Protein AF-A0A9P5Y9W9-F1 (afdb_monomer)

Structure (mmCIF, N/CA/C/O backbone):
data_AF-A0A9P5Y9W9-F1
#
_entry.id   AF-A0A9P5Y9W9-F1
#
loop_
_atom_site.group_PDB
_atom_site.id
_atom_site.type_symbol
_atom_site.label_atom_id
_atom_site.label_alt_id
_atom_site.label_comp_id
_atom_site.label_asym_id
_atom_site.label_entity_id
_atom_site.label_seq_id
_atom_site.pdbx_PDB_ins_code
_atom_site.Cartn_x
_atom_site.Cartn_y
_atom_site.Cartn_z
_atom_site.occupancy
_atom_site.B_iso_or_equiv
_atom_site.auth_seq_id
_atom_site.auth_comp_id
_atom_site.auth_asym_id
_atom_site.auth_atom_id
_atom_site.pdbx_PDB_model_num
ATOM 1 N N . GLU A 1 1 ? 1.431 5.382 -17.080 1.00 77.12 1 GLU A N 1
ATOM 2 C CA . GLU A 1 1 ? 1.761 6.294 -15.960 1.00 77.12 1 GLU A CA 1
ATOM 3 C C . GLU A 1 1 ? 0.541 6.980 -15.335 1.00 77.12 1 GLU A C 1
ATOM 5 O O . GLU A 1 1 ? 0.377 6.860 -14.131 1.00 77.12 1 GLU A O 1
ATOM 10 N N . ALA A 1 2 ? -0.338 7.654 -16.090 1.00 87.25 2 ALA A N 1
ATOM 11 C CA . ALA A 1 2 ? -1.502 8.347 -15.506 1.00 87.25 2 ALA A CA 1
ATOM 12 C C . ALA A 1 2 ? -2.404 7.433 -14.644 1.00 87.25 2 ALA A C 1
ATOM 14 O O . ALA A 1 2 ? -2.659 7.746 -13.486 1.00 87.25 2 ALA A O 1
ATOM 15 N N . GLN A 1 3 ? -2.778 6.257 -15.162 1.00 89.19 3 GLN A N 1
ATOM 16 C CA . GLN A 1 3 ? -3.586 5.267 -14.427 1.00 89.19 3 GLN A CA 1
ATOM 17 C C . GLN A 1 3 ? -2.895 4.749 -13.153 1.00 89.19 3 GLN A C 1
ATOM 19 O O . GLN A 1 3 ? -3.554 4.440 -12.167 1.00 89.19 3 GLN A O 1
ATOM 24 N N . TRP A 1 4 ? -1.559 4.687 -13.154 1.00 86.88 4 TRP A N 1
ATOM 25 C CA . TRP A 1 4 ? -0.780 4.298 -11.977 1.00 86.88 4 TRP A CA 1
ATOM 26 C C . TRP A 1 4 ? -0.857 5.362 -10.880 1.00 86.88 4 TRP A C 1
ATOM 28 O O . TRP A 1 4 ? -1.095 5.047 -9.719 1.00 86.88 4 TRP A O 1
ATOM 38 N N . LYS A 1 5 ? -0.693 6.637 -11.251 1.00 89.25 5 LYS A N 1
ATOM 39 C CA . LYS A 1 5 ? -0.825 7.768 -10.320 1.00 89.25 5 LYS A CA 1
ATOM 40 C C . LYS A 1 5 ? -2.236 7.861 -9.743 1.00 89.25 5 LYS A C 1
ATOM 42 O O . LYS A 1 5 ? -2.390 8.078 -8.547 1.00 89.25 5 LYS A O 1
ATOM 47 N N . GLU A 1 6 ? -3.251 7.620 -10.566 1.00 92.75 6 GLU A N 1
ATOM 48 C CA . GLU A 1 6 ? -4.638 7.525 -10.109 1.00 92.75 6 GLU A CA 1
ATOM 49 C C . GLU A 1 6 ? -4.828 6.384 -9.096 1.00 92.75 6 GLU A C 1
ATOM 51 O O . GLU A 1 6 ? -5.443 6.582 -8.050 1.00 92.75 6 GLU A O 1
ATOM 56 N N . ALA A 1 7 ? -4.238 5.210 -9.345 1.00 91.94 7 ALA A N 1
ATOM 57 C CA . ALA A 1 7 ? -4.276 4.093 -8.403 1.00 91.94 7 ALA A CA 1
ATOM 58 C C . ALA A 1 7 ? -3.547 4.399 -7.078 1.00 91.94 7 ALA A C 1
ATOM 60 O O . ALA A 1 7 ? -4.042 4.016 -6.017 1.00 91.94 7 ALA A O 1
ATOM 61 N N . LEU A 1 8 ? -2.422 5.127 -7.115 1.00 91.00 8 LEU A N 1
ATOM 62 C CA . LEU A 1 8 ? -1.718 5.600 -5.914 1.00 91.00 8 LEU A CA 1
ATOM 63 C C . LEU A 1 8 ? -2.587 6.556 -5.078 1.00 91.00 8 LEU A C 1
ATOM 65 O O . LEU A 1 8 ? -2.668 6.397 -3.859 1.00 91.00 8 LEU A O 1
ATOM 69 N N . GLU A 1 9 ? -3.260 7.525 -5.707 1.00 92.88 9 GLU A N 1
ATOM 70 C CA . GLU A 1 9 ? -4.171 8.445 -5.004 1.00 92.88 9 GLU A CA 1
ATOM 71 C C . GLU A 1 9 ? -5.414 7.723 -4.461 1.00 92.88 9 GLU A C 1
ATOM 73 O O . GLU A 1 9 ? -5.857 7.997 -3.340 1.00 92.88 9 GLU A O 1
ATOM 78 N N . ALA A 1 10 ? -5.953 6.755 -5.208 1.00 93.81 10 ALA A N 1
ATOM 79 C CA . ALA A 1 10 ? -7.062 5.924 -4.746 1.00 93.81 10 ALA A CA 1
ATOM 80 C C . ALA A 1 10 ? -6.669 5.098 -3.510 1.00 93.81 10 ALA A C 1
ATOM 82 O O . ALA A 1 10 ? -7.423 5.048 -2.538 1.00 93.81 10 ALA A O 1
ATOM 83 N N . LEU A 1 11 ? -5.471 4.502 -3.510 1.00 92.94 11 LEU A N 1
ATOM 84 C CA . LEU A 1 11 ? -4.939 3.779 -2.355 1.00 92.94 11 LEU A CA 1
ATOM 85 C C . LEU A 1 11 ? -4.729 4.709 -1.151 1.00 92.94 11 LEU A C 1
ATOM 87 O O . LEU A 1 11 ? -5.145 4.382 -0.040 1.00 92.94 11 LEU A O 1
ATOM 91 N N . LYS A 1 12 ? -4.137 5.888 -1.367 1.00 91.94 12 LYS A N 1
ATOM 92 C CA . LYS A 1 12 ? -3.953 6.903 -0.319 1.00 91.94 12 LYS A CA 1
ATOM 93 C C . LYS A 1 12 ? -5.286 7.311 0.306 1.00 91.94 12 LYS A C 1
ATOM 95 O O . LYS A 1 12 ? -5.392 7.381 1.528 1.00 91.94 12 LYS A O 1
ATOM 100 N N . THR A 1 13 ? -6.308 7.531 -0.517 1.00 93.75 13 THR A N 1
ATOM 101 C CA . THR A 1 13 ? -7.660 7.873 -0.054 1.00 93.75 13 THR A CA 1
ATOM 102 C C . THR A 1 13 ? -8.262 6.743 0.778 1.00 93.75 13 THR A C 1
ATOM 104 O O . THR A 1 13 ? -8.713 6.992 1.894 1.00 93.75 13 THR A O 1
ATOM 107 N N . ALA A 1 14 ? -8.193 5.495 0.300 1.00 93.38 14 ALA A N 1
ATOM 108 C CA . ALA A 1 14 ? -8.684 4.331 1.040 1.00 93.38 14 ALA A CA 1
ATOM 109 C C . ALA A 1 14 ? -8.003 4.185 2.416 1.00 93.38 14 ALA A C 1
ATOM 111 O O . ALA A 1 14 ? -8.674 3.953 3.421 1.00 93.38 14 ALA A O 1
ATOM 112 N N . MET A 1 15 ? -6.686 4.405 2.498 1.00 91.62 15 MET A N 1
ATOM 113 C CA . MET A 1 15 ? -5.947 4.359 3.767 1.00 91.62 15 MET A CA 1
ATOM 114 C C . MET A 1 15 ? -6.320 5.482 4.734 1.00 91.62 15 MET A C 1
ATOM 116 O O . MET A 1 15 ? -6.389 5.262 5.944 1.00 91.62 15 MET A O 1
ATOM 120 N N . ILE A 1 16 ? -6.569 6.690 4.225 1.00 90.75 16 ILE A N 1
ATOM 121 C CA . ILE A 1 16 ? -7.067 7.801 5.043 1.00 90.75 16 ILE A CA 1
ATOM 122 C C . ILE A 1 16 ? -8.443 7.444 5.613 1.00 90.75 16 ILE A C 1
ATOM 124 O O . ILE A 1 16 ? -8.654 7.605 6.817 1.00 90.75 16 ILE A O 1
ATOM 128 N N . THR A 1 17 ? -9.340 6.892 4.793 1.00 91.31 17 THR A N 1
ATOM 129 C CA . THR A 1 17 ? -10.670 6.440 5.225 1.00 91.31 17 THR A CA 1
ATOM 130 C C . THR A 1 17 ? -10.580 5.335 6.277 1.00 91.31 17 THR A C 1
ATOM 132 O O . THR A 1 17 ? -11.244 5.425 7.313 1.00 91.31 17 THR A O 1
ATOM 135 N N . TYR A 1 18 ? -9.714 4.335 6.078 1.00 90.88 18 TYR A N 1
ATOM 136 C CA . TYR A 1 18 ? -9.455 3.287 7.071 1.00 90.88 18 TYR A CA 1
ATOM 137 C C . TYR A 1 18 ? -8.967 3.888 8.398 1.00 90.88 18 TYR A C 1
ATOM 139 O O . TYR A 1 18 ? -9.503 3.589 9.466 1.00 90.88 18 TYR A O 1
ATOM 147 N N . ASN A 1 19 ? -8.002 4.810 8.346 1.00 89.25 19 ASN A N 1
ATOM 148 C CA . ASN A 1 19 ? -7.453 5.476 9.528 1.00 89.25 19 ASN A CA 1
ATOM 149 C C . ASN A 1 19 ? -8.466 6.361 10.265 1.00 89.25 19 ASN A C 1
ATOM 151 O O . ASN A 1 19 ? -8.376 6.519 11.481 1.00 89.25 19 ASN A O 1
ATOM 155 N N . GLN A 1 20 ? -9.405 6.979 9.554 1.00 88.62 20 GLN A N 1
ATOM 156 C CA . GLN A 1 20 ? -10.487 7.745 10.173 1.00 88.62 20 GLN A CA 1
ATOM 157 C C . GLN A 1 20 ? -11.516 6.810 10.818 1.00 88.62 20 GLN A C 1
ATOM 159 O O . GLN A 1 20 ? -11.904 7.022 11.967 1.00 88.62 20 GLN A O 1
ATOM 164 N N . THR A 1 21 ? -11.885 5.732 10.123 1.00 88.31 21 THR A N 1
ATOM 165 C CA . THR A 1 21 ? -12.836 4.714 10.601 1.00 88.31 21 THR A CA 1
ATOM 166 C C . THR A 1 21 ? -12.285 3.929 11.795 1.00 88.31 21 THR A C 1
ATOM 168 O O . THR A 1 21 ? -13.026 3.537 12.693 1.00 88.31 21 THR A O 1
ATOM 171 N N . SER A 1 22 ? -10.968 3.734 11.879 1.00 86.06 22 SER A N 1
ATOM 172 C CA . SER A 1 22 ? -10.354 3.012 12.998 1.00 86.06 22 SER A CA 1
ATOM 173 C C . SER A 1 22 ? -10.423 3.789 14.321 1.00 86.06 22 SER A C 1
ATOM 175 O O . SER A 1 22 ? -10.473 3.165 15.389 1.00 86.06 22 SER A O 1
ATOM 177 N N . LYS A 1 23 ? -10.494 5.128 14.258 1.00 85.12 23 LYS A N 1
ATOM 178 C CA . LYS A 1 23 ? -10.506 6.049 15.410 1.00 85.12 23 LYS A CA 1
ATOM 179 C C . LYS A 1 23 ? -11.873 6.218 16.078 1.00 85.12 23 LYS A C 1
ATOM 181 O O . LYS A 1 23 ? -11.922 6.636 17.228 1.00 85.12 23 LYS A O 1
ATOM 186 N N . THR A 1 24 ? -12.975 5.885 15.409 1.00 78.94 24 THR A N 1
ATOM 187 C CA . THR A 1 24 ? -14.350 6.108 15.910 1.00 78.94 24 THR A CA 1
ATOM 188 C C . THR A 1 24 ? -14.830 5.085 16.952 1.00 78.94 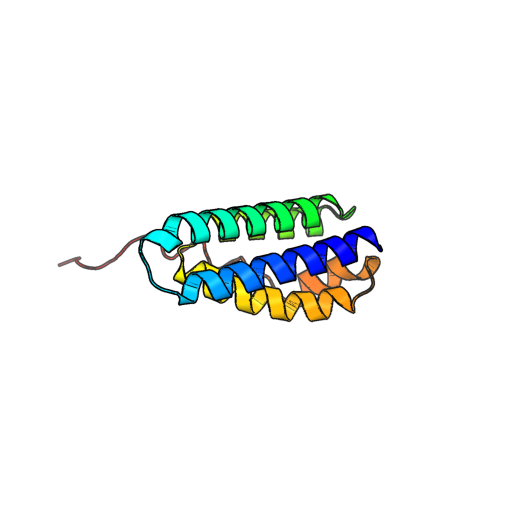24 THR A C 1
ATOM 190 O O . THR A 1 24 ? -15.877 5.283 17.566 1.00 78.94 24 THR A O 1
ATOM 193 N N . GLY A 1 25 ? -14.068 4.013 17.209 1.00 63.56 25 GLY A N 1
ATOM 194 C CA . GLY A 1 25 ? -14.149 3.193 18.434 1.00 63.56 25 GLY A CA 1
ATOM 195 C C . GLY A 1 25 ? -15.462 2.450 18.741 1.00 63.56 25 GLY A C 1
ATOM 196 O O . GLY A 1 25 ? -15.570 1.866 19.813 1.00 63.56 25 GLY A O 1
ATOM 197 N N . SER A 1 26 ? -16.455 2.445 17.848 1.00 70.31 26 SER A N 1
ATOM 198 C CA . SER A 1 26 ? -17.797 1.909 18.136 1.00 70.31 26 SER A CA 1
ATOM 199 C C . SER A 1 26 ? -18.049 0.533 17.485 1.00 70.31 26 SER A C 1
ATOM 201 O O . SER A 1 26 ? -17.641 0.341 16.344 1.00 70.31 26 SER A O 1
ATOM 203 N N . PRO A 1 27 ? -18.803 -0.403 18.104 1.00 64.38 27 PRO A N 1
ATOM 204 C CA . PRO A 1 27 ? -19.058 -1.747 17.548 1.00 64.38 27 PRO A CA 1
ATOM 205 C C . PRO A 1 27 ? -19.746 -1.754 16.173 1.00 64.38 27 PRO A C 1
ATOM 207 O O . PRO A 1 27 ? -19.401 -2.539 15.297 1.00 64.38 27 PRO A O 1
ATOM 210 N N . LYS A 1 28 ? -20.664 -0.806 15.916 1.00 67.81 28 LYS A N 1
ATOM 211 C CA . LYS A 1 28 ? -21.267 -0.606 14.578 1.00 67.81 28 LYS A CA 1
ATOM 212 C C . LYS A 1 28 ? -20.243 -0.247 13.489 1.00 67.81 28 LYS A C 1
ATOM 214 O O . LYS A 1 28 ? -20.569 -0.308 12.311 1.00 67.81 28 LYS A O 1
ATOM 219 N N . HIS A 1 29 ? -19.034 0.153 13.877 1.00 75.38 29 HIS A N 1
ATOM 220 C CA . HIS A 1 29 ? -17.965 0.544 12.965 1.00 75.38 29 HIS A CA 1
ATOM 221 C C . HIS A 1 29 ? -16.995 -0.600 12.681 1.00 75.38 29 HIS A C 1
ATOM 223 O O . HIS A 1 29 ? -16.135 -0.425 11.834 1.00 75.38 29 HIS A O 1
ATOM 229 N N . GLU A 1 30 ? -17.120 -1.760 13.328 1.00 81.38 30 GLU A N 1
ATOM 230 C CA . GLU A 1 30 ? -16.234 -2.897 13.059 1.00 81.38 30 GLU A CA 1
ATOM 231 C C . GLU A 1 30 ? -16.459 -3.453 11.647 1.00 81.38 30 GLU A C 1
ATOM 233 O O . GLU A 1 30 ? -15.515 -3.589 10.878 1.00 81.38 30 GLU A O 1
ATOM 238 N N . HIS A 1 31 ? -17.721 -3.619 11.237 1.00 85.12 31 HIS A N 1
ATOM 239 C CA . HIS A 1 31 ? -18.051 -4.004 9.860 1.00 85.12 31 HIS A CA 1
ATOM 240 C C . HIS A 1 31 ? -17.625 -2.938 8.834 1.00 85.12 31 HIS A C 1
ATOM 242 O O . HIS A 1 31 ? -17.152 -3.262 7.748 1.00 85.12 31 HIS A O 1
ATOM 248 N N . ALA A 1 32 ? -17.779 -1.652 9.166 1.00 87.25 32 ALA A N 1
ATOM 249 C CA . ALA A 1 32 ? -17.319 -0.562 8.304 1.00 87.25 32 ALA A CA 1
ATOM 250 C C . ALA A 1 32 ? -15.786 -0.536 8.199 1.00 87.25 32 ALA A C 1
ATOM 252 O O . ALA A 1 32 ? -15.241 -0.310 7.123 1.00 87.25 32 ALA A O 1
ATOM 253 N N . LEU A 1 33 ? -15.091 -0.814 9.303 1.00 89.00 33 LEU A N 1
ATOM 254 C CA . LEU A 1 33 ? -13.641 -0.875 9.358 1.00 89.00 33 LEU A CA 1
ATOM 255 C C . LEU A 1 33 ? -13.111 -2.012 8.486 1.00 89.00 33 LEU A C 1
ATOM 257 O O . LEU A 1 33 ? -12.229 -1.768 7.667 1.00 89.00 33 LEU A O 1
ATOM 261 N N . GLU A 1 34 ? -13.680 -3.213 8.592 1.00 90.81 34 GLU A N 1
ATOM 262 C CA . GLU A 1 34 ? -13.284 -4.341 7.742 1.00 90.81 34 GLU A CA 1
ATOM 263 C C . GLU A 1 34 ? -13.599 -4.090 6.261 1.00 90.81 34 GLU A C 1
ATOM 265 O O . GLU A 1 34 ? -12.768 -4.388 5.406 1.00 90.81 34 GLU A O 1
ATOM 270 N N . ALA A 1 35 ? -14.725 -3.444 5.935 1.00 91.12 35 ALA A N 1
ATOM 271 C CA . ALA A 1 35 ? -15.011 -3.037 4.557 1.00 91.12 35 ALA A CA 1
ATOM 272 C C . ALA A 1 35 ? -13.940 -2.073 4.010 1.00 91.12 35 ALA A C 1
ATOM 274 O O . ALA A 1 35 ? -13.436 -2.264 2.903 1.00 91.12 35 ALA A O 1
ATOM 275 N N . THR A 1 36 ? -13.527 -1.077 4.804 1.00 92.31 36 THR A N 1
ATOM 276 C CA . THR A 1 36 ? -12.438 -0.165 4.409 1.00 92.31 36 THR A CA 1
ATOM 277 C C . THR A 1 36 ? -11.078 -0.865 4.344 1.00 92.31 36 THR A C 1
ATOM 279 O O . THR A 1 36 ? -10.255 -0.514 3.503 1.00 92.31 36 THR A O 1
ATOM 282 N N . ALA A 1 37 ? -10.836 -1.880 5.181 1.00 93.00 37 ALA A N 1
ATOM 283 C CA . ALA A 1 37 ? -9.612 -2.676 5.136 1.00 93.00 37 ALA A CA 1
ATOM 284 C C . ALA A 1 37 ? -9.535 -3.515 3.854 1.00 93.00 37 ALA A C 1
ATOM 286 O O . ALA A 1 37 ? -8.506 -3.505 3.180 1.00 93.00 37 ALA A O 1
ATOM 287 N N . SER A 1 38 ? -10.636 -4.176 3.480 1.00 94.25 38 SER A N 1
ATOM 288 C CA . SER A 1 38 ? -10.745 -4.916 2.218 1.00 94.25 38 SER A CA 1
ATOM 289 C C . SER A 1 38 ? -10.500 -4.002 1.021 1.00 94.25 38 SER A C 1
ATOM 291 O O . SER A 1 38 ? -9.770 -4.366 0.102 1.00 94.25 38 SER A O 1
ATOM 293 N N . GLU A 1 39 ? -11.037 -2.779 1.050 1.00 95.12 39 GLU A N 1
ATOM 294 C CA . GLU A 1 39 ? -10.788 -1.817 -0.018 1.00 95.12 39 GLU A CA 1
ATOM 295 C C . GLU A 1 39 ? -9.297 -1.457 -0.136 1.00 95.12 39 GLU A C 1
ATOM 297 O O . GLU A 1 39 ? -8.774 -1.391 -1.249 1.00 95.12 39 GLU A O 1
ATOM 302 N N . VAL A 1 40 ? -8.591 -1.258 0.982 1.00 94.06 40 VAL A N 1
ATOM 303 C CA . VAL A 1 40 ? -7.139 -1.011 0.970 1.00 94.06 40 VAL A CA 1
ATOM 304 C C . VAL A 1 40 ? -6.391 -2.176 0.316 1.00 94.06 40 VAL A C 1
ATOM 306 O O . VAL A 1 40 ? -5.547 -1.939 -0.552 1.00 94.06 40 VAL A O 1
ATOM 309 N N . VAL A 1 41 ? -6.724 -3.419 0.677 1.00 95.56 41 VAL A N 1
ATOM 310 C CA . VAL A 1 41 ? -6.117 -4.636 0.105 1.00 95.56 41 VAL A CA 1
ATOM 311 C C . VAL A 1 41 ? -6.331 -4.694 -1.409 1.00 95.56 41 VAL A C 1
ATOM 313 O O . VAL A 1 41 ? -5.370 -4.879 -2.161 1.00 95.56 41 VAL A O 1
ATOM 316 N N . ASP A 1 42 ? -7.556 -4.459 -1.879 1.00 96.50 42 ASP A N 1
ATOM 317 C CA . ASP A 1 42 ? -7.878 -4.470 -3.309 1.00 96.50 42 ASP A CA 1
ATOM 318 C C . ASP A 1 42 ? -7.109 -3.394 -4.081 1.00 96.50 42 ASP A C 1
ATOM 320 O O . ASP A 1 42 ? -6.587 -3.646 -5.171 1.00 96.50 42 ASP A O 1
ATOM 324 N N . LYS A 1 43 ? -6.994 -2.185 -3.515 1.00 95.75 43 LYS A N 1
ATOM 325 C CA . LYS A 1 43 ? -6.237 -1.094 -4.141 1.00 95.75 43 LYS A CA 1
ATOM 326 C C . LYS A 1 43 ? -4.734 -1.386 -4.171 1.00 95.75 43 LYS A C 1
ATOM 328 O O . LYS A 1 43 ? -4.105 -1.076 -5.179 1.00 95.75 43 LYS A O 1
ATOM 333 N N . MET A 1 44 ? -4.163 -2.017 -3.139 1.00 92.94 44 MET A N 1
ATOM 334 C CA . MET A 1 44 ? -2.759 -2.456 -3.153 1.00 92.94 44 MET A CA 1
ATOM 335 C C . MET A 1 44 ? -2.500 -3.511 -4.233 1.00 92.94 44 MET A C 1
ATOM 337 O O . MET A 1 44 ? -1.553 -3.372 -5.005 1.00 92.94 44 MET A O 1
ATOM 341 N N . ARG A 1 45 ? -3.355 -4.539 -4.330 1.00 94.56 45 ARG A N 1
ATOM 342 C CA . ARG A 1 45 ? -3.234 -5.591 -5.356 1.00 94.56 45 ARG A CA 1
ATOM 343 C C . ARG A 1 45 ? -3.337 -5.006 -6.760 1.00 94.56 45 ARG A C 1
ATOM 345 O O . ARG A 1 45 ? -2.4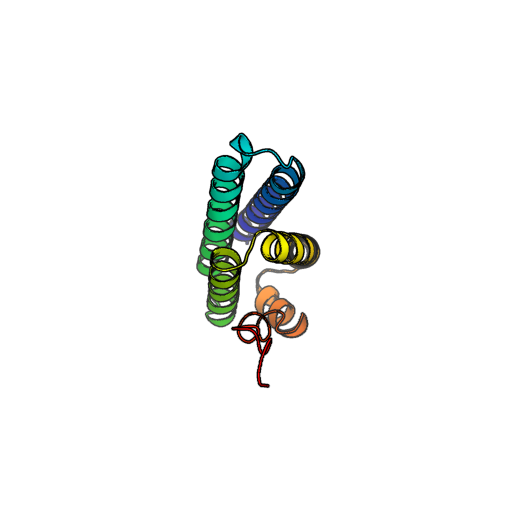55 -5.230 -7.585 1.00 94.56 45 ARG A O 1
ATOM 352 N N . ARG A 1 46 ? -4.356 -4.169 -6.993 1.00 94.19 46 ARG A N 1
ATOM 353 C CA . ARG A 1 46 ? -4.550 -3.468 -8.268 1.00 94.19 46 ARG A CA 1
ATOM 354 C C . ARG A 1 46 ? -3.350 -2.599 -8.626 1.00 94.19 46 ARG A C 1
ATOM 356 O O . ARG A 1 46 ? -2.973 -2.558 -9.792 1.00 94.19 46 ARG A O 1
ATOM 363 N N . LEU A 1 47 ? -2.767 -1.910 -7.644 1.00 90.31 47 LEU A N 1
ATOM 364 C CA . LEU A 1 47 ? -1.552 -1.140 -7.852 1.00 90.31 47 LEU A CA 1
ATOM 365 C C . LEU A 1 47 ? -0.431 -2.074 -8.314 1.00 90.31 47 LEU A C 1
ATOM 367 O O . LEU A 1 47 ? 0.064 -1.881 -9.407 1.00 90.31 47 LEU A O 1
ATOM 371 N N . GLY A 1 48 ? -0.113 -3.152 -7.595 1.00 90.19 48 GLY A N 1
ATOM 372 C CA . GLY A 1 48 ? 0.890 -4.130 -8.041 1.00 90.19 48 GLY A CA 1
ATOM 373 C C . GLY A 1 48 ? 0.663 -4.667 -9.463 1.00 90.19 48 GLY A C 1
A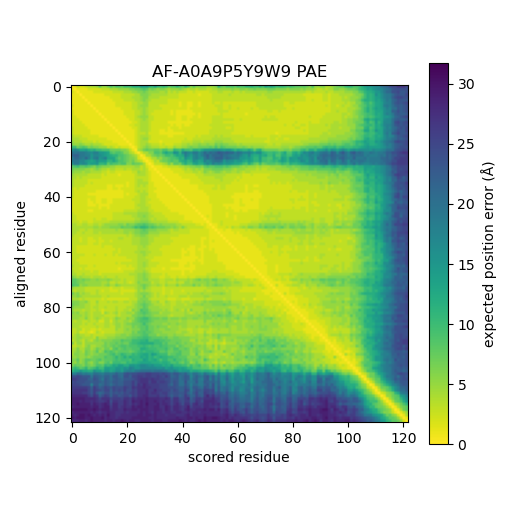TOM 374 O O . GLY A 1 48 ? 1.599 -4.716 -10.260 1.00 90.19 48 GLY A O 1
ATOM 375 N N . ASP A 1 49 ? -0.580 -5.004 -9.811 1.00 92.25 49 ASP A N 1
ATOM 376 C CA . ASP A 1 49 ? -0.954 -5.547 -11.124 1.00 92.25 49 ASP A CA 1
ATOM 377 C C . ASP A 1 49 ? -0.777 -4.571 -12.295 1.00 92.25 49 ASP A C 1
ATOM 379 O O . ASP A 1 49 ? -0.625 -5.004 -13.437 1.00 92.25 49 ASP A O 1
ATOM 383 N N . MET A 1 50 ? -0.772 -3.262 -12.036 1.00 90.25 50 MET A N 1
ATOM 384 C CA . MET A 1 50 ? -0.528 -2.245 -13.062 1.00 90.25 50 MET A CA 1
ATOM 385 C C . MET A 1 50 ? 0.958 -2.087 -13.417 1.00 90.25 50 MET A C 1
ATOM 387 O O . MET A 1 50 ? 1.278 -1.365 -14.366 1.00 90.25 50 MET A O 1
ATOM 391 N N . HIS A 1 51 ? 1.872 -2.709 -12.664 1.00 85.38 51 HIS A N 1
ATOM 392 C CA . HIS A 1 51 ? 3.306 -2.579 -12.895 1.00 85.38 51 HIS A CA 1
ATOM 393 C C . HIS A 1 51 ? 3.839 -3.693 -13.802 1.00 85.38 51 HIS A C 1
ATOM 395 O O . HIS A 1 51 ? 3.504 -4.862 -13.634 1.00 85.38 51 HIS A O 1
ATOM 401 N N . THR A 1 52 ? 4.715 -3.348 -14.749 1.00 86.19 52 THR A N 1
ATOM 402 C CA . THR A 1 52 ? 5.357 -4.336 -15.637 1.00 86.19 52 THR A CA 1
ATOM 403 C C . THR A 1 52 ? 6.537 -5.049 -14.975 1.00 86.19 52 THR A C 1
ATOM 405 O O . THR A 1 52 ? 6.886 -6.156 -15.370 1.00 86.19 52 THR A O 1
ATOM 408 N N . ASP A 1 53 ? 7.161 -4.418 -13.977 1.00 85.31 53 ASP A N 1
ATOM 409 C CA . ASP A 1 53 ? 8.211 -5.031 -13.151 1.00 85.31 53 ASP A CA 1
ATOM 410 C C . ASP A 1 53 ? 7.607 -6.056 -12.165 1.00 85.31 53 ASP A C 1
ATOM 412 O O . ASP A 1 53 ? 6.820 -5.665 -11.290 1.00 85.31 53 ASP A O 1
ATOM 416 N N . PRO A 1 54 ? 7.981 -7.346 -12.259 1.00 86.56 54 PRO A N 1
ATOM 417 C CA . PRO A 1 54 ? 7.475 -8.390 -11.374 1.00 86.56 54 PRO A CA 1
ATOM 418 C C . PRO A 1 54 ? 7.861 -8.183 -9.904 1.00 86.56 54 PRO A C 1
ATOM 420 O O . PRO A 1 54 ? 7.115 -8.623 -9.029 1.00 86.56 54 PRO A O 1
ATOM 423 N N . ALA A 1 55 ? 8.977 -7.509 -9.606 1.00 85.00 55 ALA A N 1
ATOM 424 C CA . ALA A 1 55 ? 9.379 -7.222 -8.232 1.00 85.00 55 ALA A CA 1
ATOM 425 C C . ALA A 1 55 ? 8.424 -6.219 -7.573 1.00 85.00 55 ALA A C 1
ATOM 427 O O . ALA A 1 55 ? 8.004 -6.422 -6.437 1.00 85.00 55 ALA A O 1
ATOM 428 N N . VAL A 1 56 ? 8.005 -5.185 -8.310 1.00 85.88 56 VAL A N 1
ATOM 429 C CA . VAL A 1 56 ? 7.020 -4.203 -7.829 1.00 85.88 56 VAL A CA 1
ATOM 430 C C . VAL A 1 56 ? 5.656 -4.855 -7.620 1.00 85.88 56 VAL A C 1
ATOM 432 O O . VAL A 1 56 ? 5.012 -4.622 -6.597 1.00 85.88 56 VAL A O 1
ATOM 435 N N . LYS A 1 57 ? 5.228 -5.710 -8.555 1.00 89.38 57 LYS A N 1
ATOM 436 C CA . LYS A 1 57 ? 3.989 -6.482 -8.408 1.00 89.38 57 LYS A CA 1
ATOM 437 C C . LYS A 1 57 ? 4.020 -7.372 -7.163 1.00 89.38 57 LYS A C 1
ATOM 439 O O . LYS A 1 57 ? 3.058 -7.379 -6.395 1.00 89.38 57 LYS A O 1
ATOM 444 N N . LYS A 1 58 ? 5.126 -8.091 -6.950 1.00 87.62 58 LYS A N 1
ATOM 445 C CA . LYS A 1 58 ? 5.334 -8.950 -5.779 1.00 87.62 58 LYS A CA 1
ATOM 446 C C . LYS A 1 58 ? 5.288 -8.148 -4.475 1.00 87.62 58 LYS A C 1
ATOM 448 O O . LYS A 1 58 ? 4.521 -8.509 -3.593 1.00 87.62 58 LYS A O 1
ATOM 453 N N . GLU A 1 59 ? 6.031 -7.046 -4.388 1.00 86.31 59 GLU A N 1
ATOM 454 C CA . GLU A 1 59 ? 6.088 -6.184 -3.197 1.00 86.31 59 GLU A CA 1
ATOM 455 C C . GLU A 1 59 ? 4.693 -5.679 -2.789 1.00 86.31 59 GLU A C 1
ATOM 457 O O . GLU A 1 59 ? 4.299 -5.769 -1.626 1.00 86.31 59 GLU A O 1
ATOM 462 N N . TRP A 1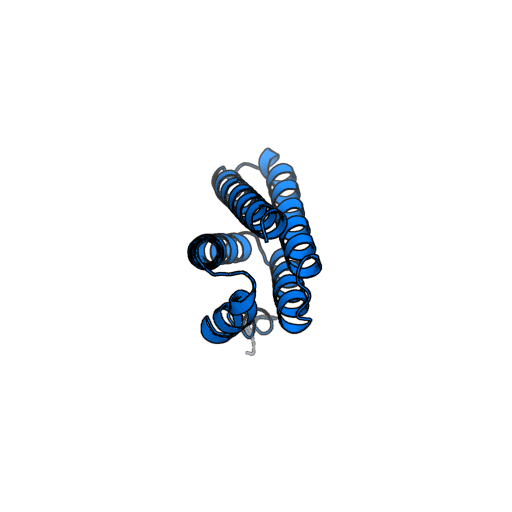 60 ? 3.902 -5.181 -3.745 1.00 89.56 60 TRP A N 1
ATOM 463 C CA . TRP A 1 60 ? 2.538 -4.724 -3.461 1.00 89.56 60 TRP A CA 1
ATOM 464 C C . TRP A 1 60 ? 1.591 -5.866 -3.084 1.00 89.56 60 TRP A C 1
ATOM 466 O O . TRP A 1 60 ? 0.731 -5.677 -2.222 1.00 89.56 60 TRP A O 1
ATOM 476 N N . GLY A 1 61 ? 1.765 -7.050 -3.678 1.00 90.31 61 GLY A N 1
ATOM 477 C CA . GLY A 1 61 ? 1.029 -8.256 -3.300 1.00 90.31 61 GLY A CA 1
ATOM 478 C C . GLY A 1 61 ? 1.323 -8.696 -1.863 1.00 90.31 61 GLY A C 1
ATOM 479 O O . GLY A 1 61 ? 0.393 -8.919 -1.090 1.00 90.31 61 GLY A O 1
ATOM 480 N N . GLU A 1 62 ? 2.599 -8.742 -1.479 1.00 89.31 62 GLU A N 1
ATOM 481 C CA . GLU A 1 62 ? 3.028 -9.099 -0.122 1.00 89.31 62 GLU A CA 1
ATOM 482 C C . GLU A 1 62 ? 2.528 -8.082 0.911 1.00 89.31 62 GLU A C 1
ATOM 484 O O . GLU A 1 62 ? 2.064 -8.467 1.987 1.00 89.31 62 GLU A O 1
ATOM 489 N N . ARG A 1 63 ? 2.563 -6.779 0.595 1.00 86.44 63 ARG A N 1
ATOM 490 C CA . ARG A 1 63 ? 1.998 -5.731 1.465 1.00 86.44 63 ARG A CA 1
ATOM 491 C C . ARG A 1 63 ? 0.491 -5.870 1.639 1.00 86.44 63 ARG A C 1
ATOM 493 O O . ARG A 1 63 ? 0.002 -5.696 2.754 1.00 86.44 63 ARG A O 1
ATOM 500 N N . ALA A 1 64 ? -0.229 -6.202 0.568 1.00 91.31 64 ALA A N 1
ATOM 501 C CA . ALA A 1 64 ? -1.667 -6.438 0.626 1.00 91.31 64 ALA A CA 1
ATOM 502 C C . ALA A 1 64 ? -1.998 -7.630 1.534 1.00 91.31 64 ALA A C 1
ATOM 504 O O . ALA A 1 64 ? -2.882 -7.531 2.380 1.00 91.31 64 ALA A O 1
ATOM 505 N N . GLU A 1 65 ? -1.249 -8.728 1.408 1.00 90.56 65 GLU A N 1
ATOM 506 C CA . GLU A 1 65 ? -1.416 -9.922 2.241 1.00 90.56 65 GLU A CA 1
ATOM 507 C C . GLU A 1 65 ? -1.110 -9.653 3.722 1.00 90.56 65 GLU A C 1
ATOM 509 O O . GLU A 1 65 ? -1.849 -10.096 4.601 1.00 90.56 65 GLU A O 1
ATOM 514 N N . GLN A 1 66 ? -0.051 -8.899 4.023 1.00 88.06 66 GLN A N 1
ATOM 515 C CA . GLN A 1 66 ? 0.239 -8.495 5.402 1.00 88.06 66 GLN A CA 1
ATOM 516 C C . GLN A 1 66 ? -0.850 -7.603 5.971 1.00 88.06 66 GLN A C 1
ATOM 518 O O . GLN A 1 66 ? -1.276 -7.822 7.098 1.00 88.06 66 GLN A O 1
ATOM 523 N N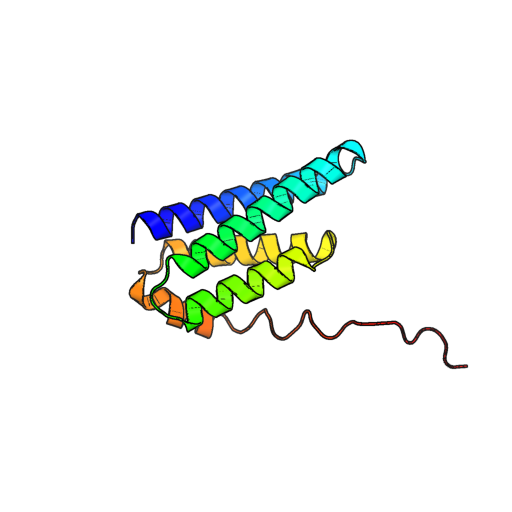 . PHE A 1 67 ? -1.328 -6.626 5.200 1.00 88.38 67 PHE A N 1
ATOM 524 C CA . PHE A 1 67 ? -2.397 -5.746 5.653 1.00 88.38 67 PHE A CA 1
ATOM 525 C C . PHE A 1 67 ? -3.677 -6.536 5.949 1.00 88.38 67 PHE A C 1
ATOM 527 O O . PHE A 1 67 ? -4.323 -6.316 6.970 1.00 88.38 67 PHE A O 1
ATOM 534 N N . GLU A 1 68 ? -4.014 -7.499 5.090 1.00 91.44 68 GLU A N 1
ATOM 535 C CA . GLU A 1 68 ? -5.158 -8.394 5.266 1.00 91.44 68 GLU A CA 1
ATOM 536 C C . GLU A 1 68 ? -5.039 -9.236 6.546 1.00 91.44 68 GLU A C 1
ATOM 538 O O . GLU A 1 68 ? -6.014 -9.370 7.281 1.00 91.44 68 GLU A O 1
ATOM 543 N N . LYS A 1 69 ? -3.845 -9.748 6.866 1.00 89.50 69 LYS A N 1
ATOM 544 C CA . LYS A 1 69 ? -3.607 -10.573 8.066 1.00 89.50 69 LYS A CA 1
ATOM 545 C C . LYS A 1 69 ? -3.385 -9.768 9.350 1.00 89.50 69 LYS A C 1
ATOM 547 O O . LYS A 1 69 ? -3.571 -10.310 10.438 1.00 89.50 69 LYS A O 1
ATOM 552 N N . ALA A 1 70 ? -2.968 -8.512 9.233 1.00 86.62 70 ALA A N 1
ATOM 553 C CA . ALA A 1 70 ? -2.617 -7.658 10.358 1.00 86.62 70 ALA A CA 1
ATOM 554 C C . ALA A 1 70 ? -3.834 -7.331 11.235 1.00 86.62 70 ALA A C 1
ATOM 556 O O . ALA A 1 70 ? -4.954 -7.141 10.758 1.00 86.62 70 ALA A O 1
ATOM 557 N N . GLY A 1 71 ? -3.603 -7.202 12.542 1.00 85.19 71 GLY A N 1
ATOM 558 C CA . GLY A 1 71 ? -4.627 -6.727 13.473 1.00 85.19 71 GLY A CA 1
ATOM 559 C C . GLY A 1 71 ? -4.910 -5.228 13.305 1.00 85.19 71 GLY A C 1
ATOM 560 O O . GLY A 1 71 ? -4.102 -4.485 12.749 1.00 85.19 71 GLY A O 1
ATOM 561 N N . LYS A 1 72 ? -6.029 -4.735 13.856 1.00 82.62 72 LYS A N 1
ATOM 562 C CA . LYS A 1 72 ? -6.450 -3.320 13.750 1.00 82.62 72 LYS A CA 1
ATOM 563 C C . LYS A 1 72 ? -5.334 -2.308 14.060 1.00 82.62 72 LYS A C 1
ATOM 565 O O . LYS A 1 72 ? -5.191 -1.320 13.337 1.00 82.62 72 LYS A O 1
ATOM 570 N N . GLY A 1 73 ? -4.577 -2.535 15.136 1.00 80.06 73 GLY A N 1
ATOM 571 C CA . GLY A 1 73 ? -3.484 -1.649 15.554 1.00 80.06 73 GLY A CA 1
ATOM 572 C C . GLY A 1 73 ? -2.327 -1.629 14.554 1.00 80.06 73 GLY A C 1
ATOM 573 O O . GLY A 1 73 ? -1.866 -0.560 14.163 1.00 80.06 73 GLY A O 1
ATOM 574 N N . GLU A 1 74 ? -1.921 -2.805 14.082 1.00 82.94 74 GLU A N 1
ATOM 575 C CA . GLU A 1 74 ? -0.847 -2.974 13.102 1.00 82.94 74 GLU A CA 1
ATOM 576 C C . GLU A 1 74 ? -1.232 -2.394 11.735 1.00 82.94 74 GLU A C 1
ATOM 578 O O . GLU A 1 74 ? -0.492 -1.580 11.186 1.00 82.94 74 GLU A O 1
ATOM 583 N N . ARG A 1 75 ? -2.451 -2.669 11.252 1.00 85.94 75 ARG A N 1
ATOM 584 C CA . ARG A 1 75 ? -3.016 -2.031 10.050 1.00 85.94 75 ARG A CA 1
ATOM 585 C C . ARG A 1 75 ? -3.000 -0.500 10.140 1.00 85.94 75 ARG A C 1
ATOM 587 O O . ARG A 1 75 ? -2.784 0.173 9.134 1.00 85.94 75 ARG A O 1
ATOM 594 N N . GLY A 1 76 ? -3.223 0.073 11.325 1.00 82.69 76 GLY A N 1
ATOM 595 C CA . GLY A 1 76 ? -3.149 1.523 11.546 1.00 82.69 76 GLY A CA 1
ATOM 596 C C . GLY A 1 76 ? -1.732 2.086 11.387 1.00 82.69 76 GLY A C 1
ATOM 597 O O . GLY A 1 76 ? -1.548 3.119 10.741 1.00 82.69 76 GLY A O 1
ATOM 598 N N . ILE A 1 77 ? -0.728 1.385 11.922 1.00 82.50 77 ILE A N 1
ATOM 599 C CA . ILE A 1 77 ? 0.693 1.737 11.759 1.00 82.50 77 ILE A CA 1
ATOM 600 C C . ILE A 1 77 ? 1.082 1.636 10.280 1.00 82.50 77 ILE A C 1
ATOM 602 O O . ILE A 1 77 ? 1.533 2.622 9.696 1.00 82.50 77 ILE A O 1
ATOM 606 N N . MET A 1 78 ? 0.791 0.492 9.649 1.00 81.44 78 MET A N 1
ATOM 607 C CA . MET A 1 78 ? 1.054 0.253 8.227 1.00 81.44 78 MET A CA 1
ATOM 608 C C . MET A 1 78 ? 0.413 1.324 7.339 1.00 81.44 78 MET A C 1
ATOM 610 O O . MET A 1 78 ? 1.065 1.857 6.445 1.00 81.44 78 MET A O 1
ATOM 614 N N . SER A 1 79 ? -0.848 1.684 7.597 1.00 82.69 79 SER A N 1
ATOM 615 C CA . SER A 1 79 ? -1.551 2.713 6.822 1.00 82.69 79 SER A CA 1
ATOM 616 C C . SER A 1 79 ? -0.849 4.068 6.903 1.00 82.69 79 SER A C 1
ATOM 618 O O . SER A 1 79 ? -0.730 4.762 5.898 1.00 82.69 79 SER A O 1
ATOM 620 N N . ASN A 1 80 ? -0.382 4.474 8.086 1.00 80.06 80 ASN A N 1
ATOM 621 C CA . ASN A 1 80 ? 0.285 5.765 8.258 1.00 80.06 80 ASN A CA 1
ATOM 622 C C . ASN A 1 80 ? 1.636 5.816 7.526 1.00 80.06 80 ASN A C 1
ATOM 624 O O . ASN A 1 80 ? 1.956 6.818 6.883 1.00 80.06 80 ASN A O 1
ATOM 628 N N . ASP A 1 81 ? 2.406 4.732 7.592 1.00 79.56 81 ASP A N 1
ATOM 629 C CA . ASP A 1 81 ? 3.713 4.653 6.938 1.00 79.56 81 ASP A CA 1
ATOM 630 C C . ASP A 1 81 ? 3.579 4.565 5.417 1.00 79.56 81 ASP A C 1
ATOM 632 O O . ASP A 1 81 ? 4.285 5.266 4.686 1.00 79.56 81 ASP A O 1
ATOM 636 N N . VAL A 1 82 ? 2.607 3.792 4.920 1.00 79.25 82 VAL A N 1
ATOM 637 C CA . VAL A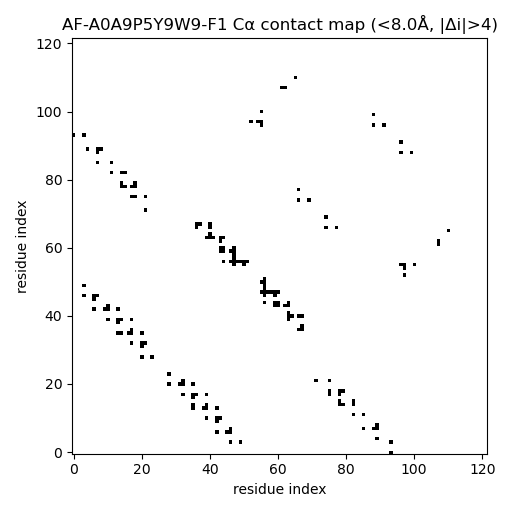 1 82 ? 2.343 3.711 3.481 1.00 79.25 82 VAL A CA 1
ATOM 638 C C . VAL A 1 82 ? 1.819 5.041 2.943 1.00 79.25 82 VAL A C 1
ATOM 640 O O . VAL A 1 82 ? 2.304 5.478 1.906 1.00 79.25 82 VAL A O 1
ATOM 643 N N . VAL A 1 83 ? 0.923 5.752 3.638 1.00 81.50 83 VAL A N 1
ATOM 644 C CA . VAL A 1 83 ? 0.460 7.084 3.195 1.00 81.50 83 VAL A CA 1
ATOM 645 C C . VAL A 1 83 ? 1.626 8.065 3.021 1.00 81.50 83 VAL A C 1
ATOM 647 O O . VAL A 1 83 ? 1.661 8.798 2.030 1.00 81.50 83 VAL A O 1
ATOM 650 N N . LYS A 1 84 ? 2.610 8.059 3.930 1.00 78.88 84 LYS A N 1
ATOM 651 C CA . LYS A 1 84 ? 3.822 8.886 3.791 1.00 78.88 84 LYS A CA 1
ATOM 652 C C . LYS A 1 84 ? 4.672 8.450 2.595 1.00 78.88 84 LYS A C 1
ATOM 654 O O . LYS A 1 84 ? 5.114 9.298 1.822 1.00 78.88 84 LYS A O 1
ATOM 659 N N . GLY A 1 85 ? 4.860 7.143 2.409 1.00 78.94 85 GLY A N 1
ATOM 660 C CA . GLY A 1 85 ? 5.605 6.591 1.273 1.00 78.94 85 GLY A CA 1
ATOM 661 C C . GLY A 1 85 ? 4.940 6.857 -0.083 1.00 78.94 85 GLY A C 1
ATOM 662 O O . GLY A 1 85 ? 5.625 7.126 -1.069 1.00 78.94 85 GLY A O 1
ATOM 663 N N . LEU A 1 86 ? 3.605 6.865 -0.140 1.00 83.00 86 LEU A N 1
ATOM 664 C CA . LEU A 1 86 ? 2.841 7.148 -1.358 1.00 83.00 86 LEU A CA 1
ATOM 665 C C . LEU A 1 86 ? 3.079 8.568 -1.878 1.00 83.00 86 LEU A C 1
ATOM 667 O O . LEU A 1 86 ? 3.109 8.764 -3.089 1.00 83.00 86 LEU A O 1
ATOM 671 N N . ALA A 1 87 ? 3.309 9.549 -0.999 1.00 78.94 87 ALA A N 1
ATOM 672 C CA . ALA A 1 87 ? 3.649 10.907 -1.424 1.00 78.94 87 ALA A CA 1
ATOM 673 C C . ALA A 1 87 ? 4.968 10.951 -2.218 1.00 78.94 87 ALA A C 1
ATOM 675 O O . ALA A 1 87 ? 5.063 11.652 -3.225 1.00 78.94 87 ALA A O 1
ATOM 676 N N . ILE A 1 88 ? 5.957 10.149 -1.811 1.00 80.56 88 ILE A N 1
ATOM 677 C CA . ILE A 1 88 ? 7.229 10.004 -2.531 1.00 80.56 88 ILE A CA 1
ATOM 678 C C . ILE A 1 88 ? 6.986 9.315 -3.879 1.00 80.56 88 ILE A C 1
ATOM 680 O O . ILE A 1 88 ? 7.469 9.781 -4.911 1.00 80.56 88 ILE A O 1
ATOM 684 N N . LEU A 1 89 ? 6.190 8.242 -3.898 1.00 81.69 89 LEU A N 1
ATOM 685 C CA . LEU A 1 89 ? 5.874 7.507 -5.127 1.00 81.69 89 LEU A CA 1
ATOM 686 C C . LEU A 1 89 ? 5.079 8.339 -6.143 1.00 81.69 89 LEU A C 1
ATOM 688 O O . LEU A 1 89 ? 5.302 8.193 -7.340 1.00 81.69 89 LEU A O 1
ATOM 692 N N . LEU A 1 90 ? 4.204 9.244 -5.698 1.00 84.69 90 LEU A N 1
ATOM 693 C CA . LEU A 1 90 ? 3.465 10.161 -6.575 1.00 84.69 90 LEU A CA 1
ATOM 694 C C . LEU A 1 90 ? 4.381 11.166 -7.289 1.00 84.69 90 LEU A C 1
ATOM 696 O O . LEU A 1 90 ? 4.121 11.528 -8.439 1.00 84.69 90 LEU A O 1
ATOM 700 N N . ALA A 1 91 ? 5.460 11.586 -6.624 1.00 81.81 91 ALA A N 1
ATOM 701 C CA . ALA A 1 91 ? 6.493 12.444 -7.201 1.00 81.81 91 ALA A CA 1
ATOM 702 C C . ALA A 1 91 ? 7.521 11.666 -8.046 1.00 81.81 91 ALA A C 1
ATOM 704 O O . ALA A 1 91 ? 8.267 12.264 -8.821 1.00 81.81 91 ALA A O 1
ATOM 705 N N . THR A 1 92 ? 7.561 10.338 -7.913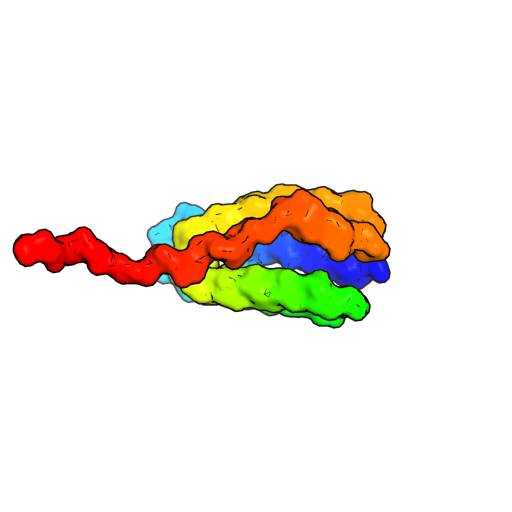 1.00 81.88 92 THR A N 1
ATOM 706 C CA . THR A 1 92 ? 8.531 9.470 -8.585 1.00 81.88 92 THR A CA 1
ATOM 707 C C . THR A 1 92 ? 8.037 9.092 -9.990 1.00 81.88 92 THR A C 1
ATOM 709 O O . THR A 1 92 ? 6.902 8.634 -10.142 1.00 81.88 92 THR A O 1
ATOM 712 N N . PRO A 1 93 ? 8.867 9.228 -11.043 1.00 85.12 93 PRO A N 1
ATOM 713 C CA . PRO A 1 93 ? 8.563 8.672 -12.360 1.00 85.12 93 PRO A CA 1
ATOM 714 C C . PRO A 1 93 ? 8.319 7.162 -12.289 1.00 85.12 93 PRO A C 1
ATOM 716 O O . PRO A 1 93 ? 9.059 6.449 -11.615 1.00 85.12 93 PRO A O 1
ATOM 719 N N . PHE A 1 94 ? 7.341 6.648 -13.039 1.00 81.62 94 PHE A N 1
ATOM 720 C CA . PHE A 1 94 ? 6.960 5.226 -13.002 1.00 81.62 94 PHE A CA 1
ATOM 721 C C . PHE A 1 94 ? 8.154 4.268 -13.177 1.00 81.62 94 PHE A C 1
ATOM 723 O O . PHE A 1 94 ? 8.276 3.289 -12.451 1.00 81.62 94 PHE A O 1
ATOM 730 N N . ALA A 1 95 ? 9.090 4.602 -14.070 1.00 83.44 95 ALA A N 1
ATOM 731 C CA . ALA A 1 95 ? 10.287 3.799 -14.332 1.00 83.44 95 ALA A CA 1
ATOM 732 C C . ALA A 1 95 ? 11.242 3.659 -13.127 1.00 83.44 95 ALA A C 1
ATOM 734 O O . ALA A 1 95 ? 12.065 2.749 -13.105 1.00 83.44 95 ALA A O 1
ATOM 735 N N . LEU A 1 96 ? 11.148 4.547 -12.131 1.00 83.69 96 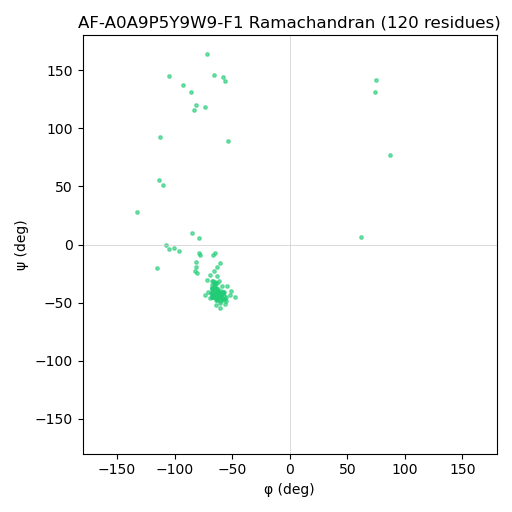LEU A N 1
ATOM 736 C CA . LEU A 1 96 ? 12.003 4.551 -10.940 1.00 83.69 96 LEU A CA 1
ATOM 737 C C . LEU A 1 96 ? 11.327 3.934 -9.709 1.00 83.69 96 LEU A C 1
ATOM 739 O O . LEU A 1 96 ? 11.969 3.800 -8.669 1.00 83.69 96 LEU A O 1
ATOM 743 N N . VAL A 1 97 ? 10.055 3.531 -9.808 1.00 81.50 97 VAL A N 1
ATOM 744 C CA . VAL A 1 97 ? 9.285 2.998 -8.672 1.00 81.50 97 VAL A CA 1
ATOM 745 C C . VAL A 1 97 ? 9.946 1.758 -8.074 1.00 81.50 97 VAL A C 1
ATOM 747 O O . VAL A 1 97 ? 10.041 1.667 -6.854 1.00 81.50 97 VAL A O 1
ATOM 750 N N . GLY A 1 98 ? 10.464 0.847 -8.905 1.00 76.50 98 GLY A N 1
ATOM 751 C CA . GLY A 1 98 ? 11.211 -0.321 -8.428 1.00 76.50 98 GLY A CA 1
ATOM 752 C C . GLY A 1 98 ? 12.399 0.081 -7.553 1.00 76.50 98 GLY A C 1
ATOM 753 O O . GLY A 1 98 ? 12.493 -0.346 -6.407 1.00 76.50 98 GLY A O 1
ATOM 754 N N . ALA A 1 99 ? 13.247 0.993 -8.037 1.00 76.69 99 ALA A N 1
ATOM 755 C CA . ALA A 1 99 ? 14.396 1.485 -7.278 1.00 76.69 99 ALA A CA 1
ATOM 756 C C . ALA A 1 99 ? 13.986 2.162 -5.959 1.00 76.69 99 ALA A C 1
ATOM 758 O O . ALA A 1 99 ? 14.635 1.943 -4.940 1.00 76.69 99 ALA A O 1
ATOM 759 N N . VAL A 1 100 ? 12.896 2.938 -5.952 1.00 76.62 100 VAL A N 1
ATOM 760 C CA . VAL A 1 100 ? 12.383 3.590 -4.735 1.00 76.62 100 VAL A CA 1
ATOM 761 C C . VAL A 1 100 ? 11.836 2.576 -3.733 1.00 76.62 100 VAL A C 1
ATOM 763 O O . VAL A 1 100 ? 12.115 2.707 -2.546 1.00 76.62 100 VAL A O 1
ATOM 766 N N . LEU A 1 101 ? 11.107 1.549 -4.178 1.00 73.19 101 LEU A N 1
ATOM 767 C CA . LEU A 1 101 ? 10.609 0.492 -3.291 1.00 73.19 101 LEU A CA 1
ATOM 768 C C . LEU A 1 101 ? 11.754 -0.328 -2.681 1.00 73.19 101 LEU A C 1
ATOM 770 O O . LEU A 1 101 ? 11.719 -0.611 -1.487 1.00 73.19 101 LEU A O 1
ATOM 774 N N . PHE A 1 102 ? 12.795 -0.635 -3.461 1.00 67.62 102 PHE A N 1
ATOM 775 C CA . PHE A 1 102 ? 14.001 -1.300 -2.958 1.00 67.62 102 PHE A CA 1
ATOM 776 C C . PHE A 1 102 ? 14.805 -0.410 -1.994 1.00 67.62 102 PHE A C 1
ATOM 778 O O . PHE A 1 102 ? 15.251 -0.882 -0.949 1.00 67.62 102 PHE A O 1
ATOM 785 N N . ALA A 1 103 ? 14.978 0.878 -2.313 1.00 63.81 103 ALA A N 1
ATOM 786 C CA . ALA A 1 103 ? 15.733 1.827 -1.491 1.00 63.81 103 ALA A CA 1
ATOM 787 C C . ALA A 1 103 ? 15.009 2.212 -0.195 1.00 63.81 103 ALA A C 1
ATOM 789 O O . ALA A 1 103 ? 15.661 2.457 0.818 1.00 63.81 103 ALA A O 1
ATOM 790 N N . ALA A 1 104 ? 13.672 2.228 -0.202 1.00 59.84 104 ALA A N 1
ATOM 791 C CA . ALA A 1 104 ? 12.865 2.443 0.997 1.00 59.84 104 ALA A CA 1
ATOM 792 C C . ALA A 1 104 ? 13.018 1.312 2.032 1.00 59.84 104 ALA A C 1
ATOM 794 O O . ALA A 1 104 ? 12.548 1.459 3.159 1.00 59.84 104 ALA A O 1
ATOM 795 N N . GLY A 1 105 ? 13.717 0.227 1.679 1.00 46.72 105 GLY A N 1
ATOM 796 C CA . GLY A 1 105 ? 13.988 -0.884 2.569 1.00 46.72 105 GLY A CA 1
ATOM 797 C C . GLY A 1 105 ? 12.749 -1.748 2.762 1.00 46.72 105 GLY A C 1
ATOM 798 O O . GLY A 1 105 ? 11.614 -1.287 2.853 1.00 46.72 105 GLY A O 1
ATOM 799 N N . THR A 1 106 ? 12.982 -3.048 2.826 1.00 48.31 106 THR A N 1
ATOM 800 C CA . THR A 1 106 ? 12.017 -4.076 3.201 1.00 48.31 106 THR A CA 1
ATOM 801 C C . THR A 1 106 ? 11.372 -3.756 4.561 1.00 48.31 106 THR A C 1
ATOM 803 O O . THR A 1 106 ? 11.848 -4.215 5.596 1.00 48.31 106 THR A O 1
ATOM 806 N N . ILE A 1 107 ? 10.260 -3.012 4.585 1.00 49.12 107 ILE A N 1
ATOM 807 C CA . ILE A 1 107 ? 9.413 -2.839 5.790 1.00 49.12 107 ILE A CA 1
ATOM 808 C C . ILE A 1 107 ? 8.730 -4.177 6.174 1.00 49.12 107 ILE A C 1
ATOM 810 O O . ILE A 1 107 ? 8.178 -4.342 7.254 1.00 49.12 107 ILE A O 1
ATOM 814 N N . VAL A 1 108 ? 8.838 -5.181 5.307 1.00 45.53 108 VAL A N 1
ATOM 815 C CA . VAL A 1 108 ? 8.021 -6.396 5.285 1.00 45.53 108 VAL A CA 1
ATOM 816 C C . VAL A 1 108 ? 8.756 -7.661 5.755 1.00 45.53 108 VAL A C 1
ATOM 818 O O . VAL A 1 108 ? 8.152 -8.719 5.867 1.00 45.53 108 VAL A O 1
ATOM 821 N N . TYR A 1 109 ? 10.033 -7.600 6.139 1.00 39.31 109 TYR A N 1
ATOM 822 C CA . TYR A 1 109 ? 10.676 -8.786 6.738 1.00 39.31 109 TYR A CA 1
ATOM 823 C C . TYR A 1 109 ? 10.312 -9.006 8.227 1.00 39.31 109 TYR A C 1
ATOM 825 O O . TYR A 1 109 ? 10.863 -9.899 8.865 1.00 39.31 109 TYR A O 1
ATOM 833 N N . GLY A 1 110 ? 9.394 -8.205 8.797 1.00 40.66 110 GLY A N 1
ATOM 834 C CA . GLY A 1 110 ? 9.145 -8.139 10.247 1.00 40.66 110 GLY A CA 1
ATOM 835 C C . GLY A 1 110 ? 7.774 -8.597 10.771 1.00 40.66 110 GLY A C 1
ATOM 836 O O . GLY A 1 110 ? 7.683 -8.940 11.946 1.00 40.66 110 GLY A O 1
ATOM 837 N N . ALA A 1 111 ? 6.714 -8.667 9.958 1.00 45.41 111 ALA A N 1
ATOM 838 C CA . ALA A 1 111 ? 5.363 -9.000 10.454 1.00 45.41 111 ALA A CA 1
ATOM 839 C C . ALA A 1 111 ? 5.082 -10.521 10.563 1.00 45.41 111 ALA A C 1
ATOM 841 O O . ALA A 1 111 ? 3.950 -10.947 10.779 1.00 45.41 111 ALA A O 1
ATOM 842 N N . GLY A 1 112 ? 6.112 -11.365 10.402 1.00 34.44 112 GLY A N 1
ATOM 843 C CA . GLY A 1 112 ? 5.996 -12.830 10.386 1.00 34.44 112 GLY A CA 1
ATOM 844 C C . GLY A 1 112 ? 6.478 -13.568 11.642 1.00 34.44 112 GLY A C 1
ATOM 845 O O . GLY A 1 112 ? 6.332 -14.786 11.698 1.00 34.44 112 GLY A O 1
ATOM 846 N N . SER A 1 113 ? 7.050 -12.895 12.650 1.00 41.19 113 SER A N 1
ATOM 847 C CA . SER A 1 113 ? 7.708 -13.590 13.776 1.00 41.19 113 SER A CA 1
ATOM 848 C C . SER A 1 113 ? 7.347 -13.113 15.185 1.00 41.19 113 SER A C 1
ATOM 850 O O . SER A 1 113 ? 8.131 -13.319 16.106 1.00 41.19 113 SER A O 1
ATOM 852 N N . VAL A 1 114 ? 6.150 -12.565 15.411 1.00 44.91 114 VAL A N 1
ATOM 853 C CA . VAL A 1 114 ? 5.576 -12.523 16.776 1.00 44.91 114 VAL A CA 1
ATOM 854 C C . VAL A 1 114 ? 4.332 -13.406 16.833 1.00 44.91 114 VAL A C 1
ATOM 856 O O . VAL A 1 114 ? 3.226 -13.003 17.175 1.00 44.91 114 VAL A O 1
ATOM 859 N N . VAL A 1 115 ? 4.536 -14.669 16.462 1.00 41.75 115 VAL A N 1
ATOM 860 C CA . VAL A 1 115 ? 3.650 -15.769 16.827 1.00 41.75 115 VAL A CA 1
ATOM 861 C C . VAL A 1 115 ? 4.020 -16.215 18.242 1.00 41.75 115 VAL A C 1
ATOM 863 O O . VAL A 1 115 ? 5.112 -16.723 18.463 1.00 41.75 115 VAL A O 1
ATOM 866 N N . ARG A 1 116 ? 3.030 -16.110 19.135 1.00 39.84 116 ARG A N 1
ATOM 867 C CA . ARG A 1 116 ? 2.815 -16.892 20.368 1.00 39.84 116 ARG A CA 1
ATOM 868 C C . ARG A 1 116 ? 3.712 -16.617 21.576 1.00 39.84 116 ARG A C 1
ATOM 870 O O . ARG A 1 116 ? 4.932 -16.601 21.527 1.00 39.84 116 ARG A O 1
ATOM 877 N N . GLY A 1 117 ? 3.020 -16.454 22.702 1.00 41.03 117 GLY A N 1
ATOM 878 C CA . GLY A 1 117 ? 3.593 -16.211 24.008 1.00 41.03 117 GLY A CA 1
ATOM 879 C C . GLY A 1 117 ? 4.562 -17.287 24.489 1.00 41.03 117 GLY A C 1
ATOM 880 O O . GLY A 1 117 ? 4.341 -18.483 24.332 1.00 41.03 117 GLY A O 1
ATOM 881 N N . LEU A 1 118 ? 5.586 -16.804 25.183 1.00 46.53 118 LEU A N 1
ATOM 882 C CA . LEU A 1 118 ? 6.288 -17.503 26.253 1.00 46.53 118 LEU A CA 1
ATOM 883 C C . LEU A 1 118 ? 5.955 -16.806 27.580 1.00 46.53 118 LEU A C 1
ATOM 885 O O . LEU A 1 118 ? 6.825 -16.401 28.343 1.00 46.53 118 LEU A O 1
ATOM 889 N N . GLY A 1 119 ? 4.658 -16.624 27.831 1.00 41.03 119 GLY A N 1
ATOM 890 C CA . GLY A 1 119 ? 4.162 -16.543 29.195 1.00 41.03 119 GLY A CA 1
ATOM 891 C C . GLY A 1 119 ? 3.984 -17.975 29.683 1.00 41.03 119 GLY A C 1
ATOM 892 O O . GLY A 1 119 ? 3.142 -18.686 29.144 1.00 41.03 119 GLY A O 1
ATOM 893 N N . ASN A 1 120 ? 4.763 -18.353 30.696 1.00 47.78 120 ASN A N 1
ATOM 894 C CA . ASN A 1 120 ? 4.710 -19.617 31.435 1.00 47.78 120 ASN A CA 1
ATOM 895 C C . ASN A 1 120 ? 5.526 -20.792 30.857 1.00 47.78 120 ASN A C 1
ATOM 897 O O . ASN A 1 120 ? 4.986 -21.759 30.327 1.00 47.78 120 ASN A O 1
ATOM 901 N N . VAL A 1 121 ? 6.841 -20.741 31.073 1.00 45.09 121 VAL A N 1
ATOM 902 C CA . VAL A 1 121 ? 7.587 -21.941 31.475 1.00 45.09 121 VAL A CA 1
ATOM 903 C C . VAL A 1 121 ? 8.057 -21.671 32.901 1.00 45.09 121 VAL A C 1
ATOM 905 O O . VAL A 1 121 ? 9.043 -20.968 33.119 1.00 45.09 121 VAL A O 1
ATOM 908 N N . LEU A 1 122 ? 7.228 -22.108 33.851 1.00 40.12 122 LEU A N 1
ATOM 909 C CA . LEU A 1 122 ? 7.693 -22.558 35.161 1.00 40.12 122 LEU A CA 1
ATOM 910 C C . LEU A 1 122 ? 8.636 -23.750 34.972 1.00 40.12 122 LEU A C 1
ATOM 912 O O . LEU A 1 122 ? 8.364 -24.551 34.046 1.00 40.12 122 LEU A O 1
#

Radius of gyration: 15.7 Å; Cα contacts (8 Å, |Δi|>4): 92; chains: 1; bounding box: 37×35×51 Å

Solvent-accessible surface area (backbone atoms only — not comparable to full-atom values): 6962 Å² total; per-residue (Å²): 104,70,71,55,49,52,38,52,53,53,31,43,49,34,35,52,51,31,55,55,47,63,69,69,81,46,79,87,38,51,67,55,31,52,52,32,48,53,49,33,30,52,34,30,38,52,45,12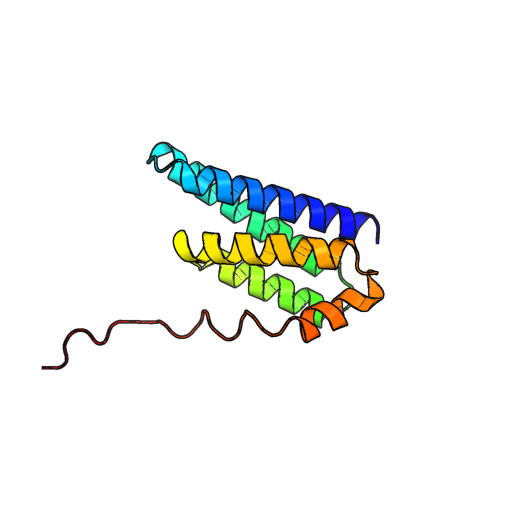,71,73,46,89,52,66,66,48,22,47,54,26,39,53,51,21,53,48,50,69,71,41,52,77,69,53,38,48,54,52,38,56,55,48,47,59,50,46,59,55,54,69,75,43,58,71,92,47,47,54,60,50,56,62,70,69,44,80,82,73,84,63,87,81,75,86,75,78,81,87,79,81,82,126

Sequence (122 aa):
EAQWKEALEALKTAMITYNQTSKTGSPKHEHALEATASEVVDKMRRLGDMHTDPAVKKEWGERAEQFEKAGKGERGIMSNDVVKGLAILLATPFALVGAVLFAAGTIVYGAGSVVRGLGNVL

Foldseek 3Di:
DVVLLVLLVQLLVLLVLLLVLLPPPDPVSPVVNVVSLVSNLVSLQVSLVVAPDVQSVVLSNLLSVLSNVDDSVVVNVSSVVSSVLSVVVSVDDSVCVNVSVVVVPCPPPPSPPPPDDPPDDD

Nearest PDB structures (foldseek):
  6dg6-assembly5_E  TM=7.634E-01  e=1.657E-02  synthetic construct
  4k0d-assembly1_B  TM=4.847E-01  e=1.975E-01  Anaeromyxobacter dehalogenans 2CP-C
  6dg5-assembly1_A  TM=7.021E-01  e=1.628E+00  synthetic construct
  5qsu-assembly1_C  TM=4.297E-01  e=8.801E+00  Homo sapiens

Mean predicted aligned error: 8.43 Å

pLDDT: mean 79.15, std 16.54, range [34.44, 96.5]

Organism: NCBI:txid64659

Secondary structure (DSSP, 8-state):
-HHHHHHHHHHHHHHHHHHHHHHT--GGGHHHHHHHHHHHHHHHHHHHHT-SSHHHHHHHHHHHHHHHHS-HHHHHHHHHHHHHHHHHHHHS-GGGHHHHHHHT--TTSSTTS--S------

=== Feature glossary ===
The record interleaves many kinds of information about one protein. Here is each kind framed as the question it answers.

Q: What does the local fold look like, residue by residue?
A: The Foldseek 3Di string encodes local tertiary geometry as a 20-letter alphabet — one character per residue — derived from the relative positions of nearby Cα atoms. Unlike the amino-acid sequence, 3Di is a direct function of the 3D structure, so two proteins with the same fold have similar 3Di strings even at low sequence identity.

Q: Which residues are in helices, strands, or loops?
A: The SS8 string is DSSP's per-residue secondary-structure call. α-helix (H) means an i→i+4 H-bond ladder; β-strand (E) means the residue participates in a β-sheet; 3₁₀ (G) and π (I) are tighter and wider helices; T/S are turns/bends; '-' is loop.

Q: How big and how compact is the whole molecule?
A: Radius of gyration (Rg) is the root-mean-square distance of Cα atoms from their centroid — a single number for overall size and compactness. A globular domain of N residues has Rg ≈ 2.2·N^0.38 Å; an extended or disordered chain has a much larger Rg. The Cα contact count is the number of residue pairs whose Cα atoms are within 8 Å and are more than four positions apart in sequence — a standard proxy for tertiary packing density. The bounding box is the smallest axis-aligned box enclosing all Cα atoms.

Q: Where is each backbone atom in 3D?
A: Structure coordinates are given as an mmCIF _atom_site loop: one row per atom with element, residue name, chain id, sequence number, and x/y/z position in Å. Only the four main-chain atoms per residue are included here; side chains are omitted to keep the record compact.

Q: What is the amino-acid chain?
A: Primary structure: the covalent order of the twenty standard amino acids along the backbone. Two proteins with the same sequence will (almost always) fold to the same structure; two with 30% identity often share a fold but not the details.

Q: What if only a Cα trace is available?
A: Three-state secondary structure (P-SEA) collapses the eight DSSP classes into helix (a), strand (b), and coil (c). P-SEA assigns these from Cα geometry alone — distances and angles — without requiring backbone oxygens, so it works on any Cα trace.

Q: What family and function is it annotated with?
A: Database cross-references. InterPro integrates a dozen domain/family signature databases into unified entries with residue-range hits. GO terms attach function/process/location labels with evidence codes. CATH codes position the fold in a four-level structural taxonomy. Organism is the NCBI-taxonomy species name.

Q: How confident is the AlphaFold model at each residue?
A: pLDDT is the predicted lDDT-Cα score: AlphaFold's confidence that the local environment of each residue (all inter-atomic distances within 15 Å) is correctly placed. It is a per-residue number between 0 and 100, with higher meaning more reliable.

Q: How mobile is each atom in the crystal?
A: B-factor (Debye–Waller factor) reflects atomic displacement in the crystal lattice. It is an experimental observable (units Å²), not a prediction; low values mean the atom is pinned down, high values mean it moves or is heterogeneous across the crystal.

Q: Which residues are buried vs exposed?
A: SASA measures how much of the protein is reachable by solvent. It is computed by rolling a water-sized probe over the atomic surface and summing the exposed area (Å²). Per-residue SASA distinguishes core (buried, low SASA) from surface (exposed, high SASA) residues; total SASA is a whole-molecule size measure.

Q: What do the diagnostic plots show?
A: Plot images: a contact map (which residues are close in 3D, as an N×N binary image), a Ramachandran scatter (backbone torsion angles, revealing secondary-structure composition at a glance), and — for AlphaFold structures — a PAE heatmap (pairwise prediction confidence).

Q: What known structures does this most resemble?
A: The Foldseek neighbor list gives the closest experimentally determined structures in the PDB, ranked by structural alignment. TM-score near 1 means near-identical fold; near 0.3 means only rough topology match. This is how one finds what a novel AlphaFold prediction most resembles in the solved-structure universe.

Q: Are the domains correctly placed relative to each other?
A: Predicted aligned error is AlphaFold's pairwise confidence. Unlike pLDDT (per-residue), PAE is per-residue-pair and captures whether two parts of the structure are correctly placed relative to each other. Units are ångströms of expected positional error.

Q: What do the rendered images show?
A: Structure images are PyMOL renders from six orthogonal camera directions. Cartoon representation draws helices as coils and strands as arrows; sticks shows the backbone as bonds; surface shows the solvent-excluded envelope. Rainbow coloring maps sequence position to hue (blue→red, N→C); chain coloring assigns a distinct color per polypeptide.

Q: What are the backbone torsion angles?
A: φ (phi) and ψ (psi) are the two rotatable backbone dihedrals per residue: φ is the C(i-1)–N–Cα–C torsion, ψ is the N–Cα–C–N(i+1) torsion, both in degrees on (−180°, 180°]. α-helical residues cluster near (−60°, −45°); β-strand residues near (−120°, +130°). A Ramachandran plot is simply a scatter of (φ, ψ) for every residue.